Protein AF-A0A920JF18-F1 (afdb_monomer)

Foldseek 3Di:
DVCVQVVVCVVVVHNVPRDPVNVLCCVFVVVCVVVVHPQTRDDDPPRDPPDDDDDPPDDDPDDD

Radius of gyration: 15.33 Å; Cα contacts (8 Å, |Δi|>4): 43; chains: 1; bounding box: 30×26×45 Å

Solvent-accessible surface area (backbone atoms only — not comparable to full-atom values): 4197 Å² total; per-residue (Å²): 112,70,65,70,45,47,53,56,18,64,73,68,73,35,82,73,85,44,48,70,64,61,53,51,37,47,72,26,42,45,41,24,57,76,72,71,52,74,53,47,50,55,97,54,93,88,34,52,91,82,79,82,89,76,82,85,83,70,84,72,93,81,85,127

Structure (mmCIF, N/CA/C/O backbone):
data_AF-A0A920JF18-F1
#
_entry.id   AF-A0A920JF18-F1
#
loop_
_atom_site.group_PDB
_atom_site.id
_atom_site.type_symbol
_atom_site.label_atom_id
_atom_site.label_alt_id
_atom_site.label_comp_id
_atom_site.label_asym_id
_atom_site.label_entity_id
_atom_site.label_seq_id
_atom_site.pdbx_PDB_ins_code
_atom_site.Cartn_x
_atom_site.Cartn_y
_atom_site.Cartn_z
_atom_site.occupancy
_atom_site.B_iso_or_equiv
_atom_site.auth_seq_id
_atom_site.auth_comp_id
_atom_site.auth_asym_id
_atom_site.auth_atom_id
_atom_site.pdbx_PDB_model_num
ATOM 1 N N . MET A 1 1 ? -2.230 3.234 -8.831 1.00 92.75 1 MET A N 1
ATOM 2 C CA . MET A 1 1 ? -0.837 2.980 -8.387 1.00 92.75 1 MET A CA 1
ATOM 3 C C . MET A 1 1 ? 0.169 2.574 -9.480 1.00 92.75 1 MET A C 1
ATOM 5 O O . MET A 1 1 ? 1.357 2.800 -9.279 1.00 92.75 1 MET A O 1
ATOM 9 N N . ARG A 1 2 ? -0.238 2.041 -10.650 1.00 94.56 2 ARG A N 1
ATOM 10 C CA . ARG A 1 2 ? 0.692 1.624 -11.732 1.00 94.56 2 ARG A CA 1
ATOM 11 C C . ARG A 1 2 ? 1.692 2.707 -12.176 1.00 94.56 2 ARG A C 1
ATOM 13 O O . ARG A 1 2 ? 2.847 2.388 -12.429 1.00 94.56 2 ARG A O 1
ATOM 20 N N . GLY A 1 3 ? 1.274 3.973 -12.236 1.00 96.81 3 GLY A N 1
ATOM 21 C CA . GLY A 1 3 ? 2.166 5.088 -12.584 1.00 96.81 3 GLY A CA 1
ATOM 22 C C . GLY A 1 3 ? 3.339 5.238 -11.611 1.00 96.81 3 GLY A C 1
ATOM 23 O O . GLY A 1 3 ? 4.483 5.270 -12.048 1.00 96.81 3 GLY A O 1
ATOM 24 N N . ALA A 1 4 ? 3.069 5.223 -10.299 1.00 95.12 4 ALA A N 1
ATOM 25 C CA . ALA A 1 4 ? 4.105 5.284 -9.266 1.00 95.12 4 ALA A CA 1
ATOM 26 C C . ALA A 1 4 ? 5.083 4.098 -9.360 1.00 95.12 4 ALA A C 1
ATOM 28 O O . ALA A 1 4 ? 6.289 4.293 -9.244 1.00 95.12 4 ALA A O 1
ATOM 29 N N . PHE A 1 5 ? 4.580 2.895 -9.658 1.00 97.31 5 PHE A N 1
ATOM 30 C CA . PHE A 1 5 ? 5.412 1.708 -9.883 1.00 97.31 5 PHE A CA 1
ATOM 31 C C . PHE A 1 5 ? 6.357 1.857 -11.086 1.00 97.31 5 PHE A C 1
ATOM 33 O O . PHE A 1 5 ? 7.523 1.483 -10.998 1.00 97.31 5 PHE A O 1
ATOM 40 N N . LEU A 1 6 ? 5.867 2.391 -12.210 1.00 97.88 6 LEU A N 1
ATOM 41 C CA . LEU A 1 6 ? 6.624 2.434 -13.466 1.00 97.88 6 LEU A CA 1
ATOM 42 C C . LEU A 1 6 ? 7.549 3.650 -13.587 1.00 97.88 6 LEU A C 1
ATOM 44 O O . LEU A 1 6 ? 8.656 3.506 -14.098 1.00 97.88 6 LEU A O 1
ATOM 48 N N . ILE A 1 7 ? 7.138 4.830 -13.112 1.00 97.88 7 ILE A N 1
ATOM 49 C CA . ILE A 1 7 ? 7.902 6.068 -13.330 1.00 97.88 7 ILE A CA 1
ATOM 50 C C . ILE A 1 7 ? 9.268 6.039 -12.634 1.00 97.88 7 ILE A C 1
ATOM 52 O O . ILE A 1 7 ? 10.263 6.454 -13.223 1.00 97.88 7 ILE A O 1
ATOM 56 N N . HIS A 1 8 ? 9.344 5.471 -11.426 1.00 96.88 8 HIS A N 1
ATOM 57 C CA . HIS A 1 8 ? 10.595 5.353 -10.671 1.00 96.88 8 HIS A CA 1
ATOM 58 C C . HIS A 1 8 ? 11.559 4.363 -11.332 1.00 96.88 8 HIS A C 1
ATOM 60 O O . HIS A 1 8 ? 12.746 4.652 -11.454 1.00 96.88 8 HIS A O 1
ATOM 66 N N . LYS A 1 9 ? 11.037 3.239 -11.840 1.00 97.94 9 LYS A N 1
ATOM 67 C CA . LYS A 1 9 ? 11.827 2.239 -12.574 1.00 97.94 9 LYS A CA 1
ATOM 68 C C . LYS A 1 9 ? 12.373 2.801 -13.878 1.00 97.94 9 LYS A C 1
ATOM 70 O O . LYS A 1 9 ? 13.540 2.607 -14.188 1.00 97.94 9 LYS A O 1
ATOM 75 N N . ALA A 1 10 ? 11.542 3.531 -14.622 1.00 98.06 10 ALA A N 1
ATOM 76 C CA . ALA A 1 10 ? 11.964 4.178 -15.857 1.00 98.06 10 ALA A CA 1
ATOM 77 C C . ALA A 1 10 ? 13.032 5.247 -15.592 1.00 98.06 10 ALA A C 1
ATOM 79 O O . ALA A 1 10 ? 14.041 5.295 -16.289 1.00 98.06 10 ALA A O 1
ATOM 80 N N . ARG A 1 11 ? 12.839 6.077 -14.557 1.00 98.31 11 ARG A N 1
ATOM 81 C CA . ARG A 1 11 ? 13.774 7.151 -14.204 1.00 98.31 11 ARG A CA 1
ATOM 82 C C . ARG A 1 11 ? 15.139 6.629 -13.759 1.00 98.31 11 ARG A C 1
ATOM 84 O O . ARG A 1 11 ? 16.143 7.226 -14.130 1.00 98.31 11 ARG A O 1
ATOM 91 N N . LEU A 1 12 ? 15.167 5.572 -12.949 1.00 98.06 12 LEU A N 1
ATOM 92 C CA . LEU A 1 12 ? 16.399 5.013 -12.380 1.00 98.06 12 LEU A CA 1
ATOM 93 C C . LEU A 1 12 ? 16.988 3.871 -13.215 1.00 98.06 12 LEU A C 1
ATOM 95 O O . LEU A 1 12 ? 18.052 3.366 -12.881 1.00 98.06 12 LEU A O 1
ATOM 99 N N . GLN A 1 13 ? 16.305 3.476 -14.293 1.00 97.88 13 GLN A N 1
ATOM 100 C CA . GLN A 1 13 ? 16.670 2.353 -15.162 1.00 97.88 13 GLN A CA 1
ATOM 101 C C . GLN A 1 13 ? 16.918 1.039 -14.408 1.00 97.88 13 GLN A C 1
ATOM 103 O O . GLN A 1 13 ? 17.696 0.196 -14.845 1.00 97.88 13 GLN A O 1
ATOM 108 N N . ASP A 1 14 ? 16.220 0.848 -13.292 1.00 97.81 14 ASP A N 1
ATOM 109 C CA . ASP A 1 14 ? 16.357 -0.326 -12.440 1.00 97.81 14 ASP A CA 1
ATOM 110 C C . ASP A 1 14 ? 14.957 -0.838 -12.055 1.00 97.81 14 ASP A C 1
ATOM 112 O O . ASP A 1 14 ? 14.166 -0.111 -11.445 1.00 97.81 14 ASP A O 1
ATOM 116 N N . PRO A 1 15 ? 14.594 -2.081 -12.425 1.00 95.31 15 PRO A N 1
ATOM 117 C CA . PRO A 1 15 ? 13.289 -2.642 -12.108 1.00 95.31 15 PRO A CA 1
ATOM 118 C C . PRO A 1 15 ? 13.093 -2.968 -10.618 1.00 95.31 15 PRO A C 1
ATOM 120 O O . PRO A 1 15 ? 11.943 -3.170 -10.212 1.00 95.31 15 PRO A O 1
ATOM 123 N N . ALA A 1 16 ? 14.150 -3.026 -9.805 1.00 96.00 16 ALA A N 1
ATOM 124 C CA . ALA A 1 16 ? 14.087 -3.386 -8.388 1.00 96.00 16 ALA A CA 1
ATOM 125 C C . ALA A 1 16 ? 13.760 -2.198 -7.464 1.00 96.00 16 ALA A C 1
ATOM 127 O O . ALA A 1 16 ? 13.266 -2.413 -6.360 1.00 96.00 16 ALA A O 1
ATOM 128 N N . VAL A 1 17 ? 13.942 -0.952 -7.921 1.00 97.25 17 VAL A N 1
ATOM 129 C CA . VAL A 1 17 ? 13.819 0.272 -7.088 1.00 97.25 17 VAL A CA 1
ATOM 130 C C . VAL A 1 17 ? 12.417 0.563 -6.562 1.00 97.25 17 VAL A C 1
ATOM 132 O O . VAL A 1 17 ? 12.247 1.398 -5.679 1.00 97.25 17 VAL A O 1
ATOM 135 N N . MET A 1 18 ? 11.395 -0.077 -7.128 1.00 96.94 18 MET A N 1
ATOM 136 C CA . MET A 1 18 ? 10.008 0.118 -6.713 1.00 96.94 18 MET A CA 1
ATOM 137 C C . MET A 1 18 ? 9.272 -1.228 -6.677 1.00 96.94 18 MET A C 1
ATOM 139 O O . MET A 1 18 ? 8.578 -1.582 -7.640 1.00 96.94 18 MET A O 1
ATOM 143 N N . PRO A 1 19 ? 9.457 -2.025 -5.608 1.00 96.94 19 PRO A N 1
ATOM 144 C CA . PRO A 1 19 ? 8.740 -3.279 -5.413 1.00 96.94 19 PRO A CA 1
ATOM 145 C C . PRO A 1 19 ? 7.225 -3.065 -5.322 1.00 96.94 19 PRO A C 1
ATOM 147 O O . PRO A 1 19 ? 6.746 -2.023 -4.872 1.00 96.94 19 PRO A O 1
ATOM 150 N N . ALA A 1 20 ? 6.447 -4.071 -5.726 1.00 95.94 20 ALA A N 1
ATOM 151 C CA . ALA A 1 20 ? 4.987 -3.986 -5.677 1.00 95.94 20 ALA A CA 1
ATOM 152 C C . ALA A 1 20 ? 4.454 -3.829 -4.239 1.00 95.94 20 ALA A C 1
ATOM 154 O O . ALA A 1 20 ? 3.504 -3.079 -4.031 1.00 95.94 20 ALA A O 1
ATOM 155 N N . SER A 1 21 ? 5.094 -4.474 -3.256 1.00 96.75 21 SER A N 1
ATOM 156 C CA . SER A 1 21 ? 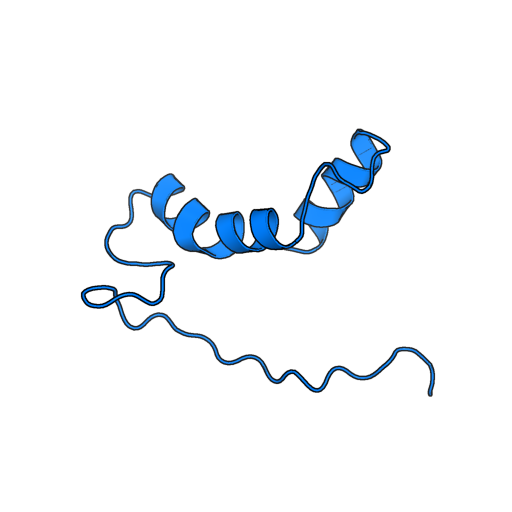4.762 -4.337 -1.830 1.00 96.75 21 SER A CA 1
ATOM 157 C C . SER A 1 21 ? 4.916 -2.900 -1.343 1.00 96.75 21 SER A C 1
ATOM 159 O O . SER A 1 21 ? 3.990 -2.362 -0.753 1.00 96.75 21 SER A O 1
ATOM 161 N N . THR A 1 22 ? 6.019 -2.231 -1.691 1.00 96.94 22 THR A N 1
ATOM 162 C CA . THR A 1 22 ? 6.232 -0.815 -1.363 1.00 96.94 22 THR A CA 1
ATOM 163 C C . THR A 1 22 ? 5.116 0.059 -1.926 1.00 96.94 22 THR A C 1
ATOM 165 O O . THR A 1 22 ? 4.606 0.943 -1.245 1.00 96.94 22 THR A O 1
ATOM 168 N N . VAL A 1 23 ? 4.686 -0.203 -3.161 1.00 97.62 23 VAL A N 1
ATOM 169 C CA . VAL A 1 23 ? 3.579 0.535 -3.776 1.00 97.62 23 VAL A CA 1
ATOM 170 C C . VAL A 1 23 ? 2.247 0.263 -3.071 1.00 97.62 23 VAL A C 1
ATOM 172 O O . VAL A 1 23 ? 1.453 1.191 -2.917 1.00 97.62 23 VAL A O 1
ATOM 175 N N . LEU A 1 24 ? 1.999 -0.967 -2.620 1.00 97.06 24 LEU A N 1
ATOM 176 C CA . LEU A 1 24 ? 0.812 -1.303 -1.833 1.00 97.06 24 LEU A CA 1
ATOM 177 C C . LEU A 1 24 ? 0.830 -0.625 -0.454 1.00 97.06 24 LEU A C 1
ATOM 179 O O . LEU A 1 24 ? -0.192 -0.085 -0.032 1.00 97.06 2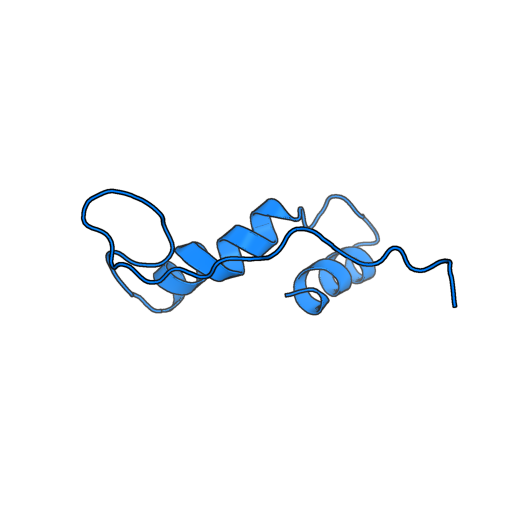4 LEU A O 1
ATOM 183 N N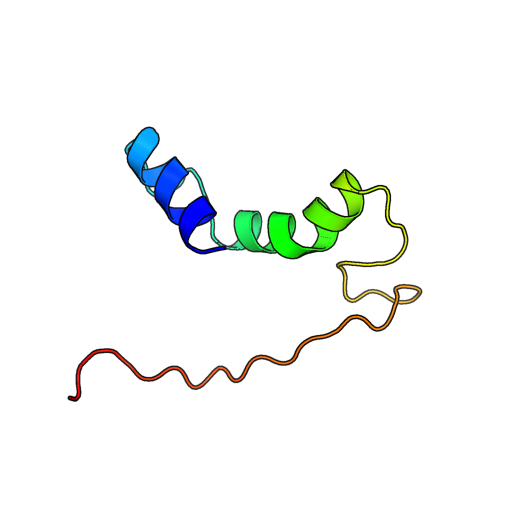 . ASP A 1 25 ? 1.990 -0.565 0.201 1.00 97.69 25 ASP A N 1
ATOM 184 C CA . ASP A 1 25 ? 2.161 0.149 1.467 1.00 97.69 25 ASP A CA 1
ATOM 185 C C . ASP A 1 25 ? 1.870 1.638 1.286 1.00 97.69 25 ASP A C 1
ATOM 187 O O . ASP A 1 25 ? 1.094 2.210 2.048 1.00 97.69 25 ASP A O 1
ATOM 191 N N . MET A 1 26 ? 2.416 2.267 0.238 1.00 97.81 26 MET A N 1
ATOM 192 C CA . MET A 1 26 ? 2.115 3.668 -0.084 1.00 97.81 26 MET A CA 1
ATOM 193 C C . MET A 1 26 ? 0.616 3.905 -0.305 1.00 97.81 26 MET A C 1
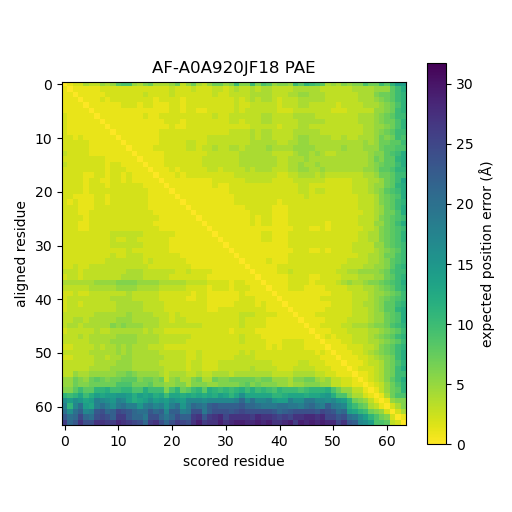ATOM 195 O O . MET A 1 26 ? 0.107 4.957 0.067 1.00 97.81 26 MET A O 1
ATOM 199 N N . ALA A 1 27 ? -0.088 2.942 -0.904 1.00 97.44 27 ALA A N 1
ATOM 200 C CA . ALA A 1 27 ? -1.520 3.039 -1.178 1.00 97.44 27 ALA A CA 1
ATOM 201 C C . ALA A 1 27 ? -2.413 2.79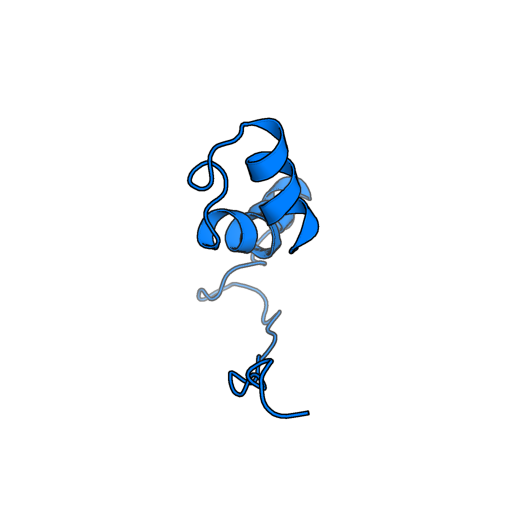9 0.050 1.00 97.44 27 ALA A C 1
ATOM 203 O O . ALA A 1 27 ? -3.601 3.097 -0.014 1.00 97.44 27 ALA A O 1
ATOM 204 N N . THR A 1 28 ? -1.866 2.247 1.136 1.00 97.81 28 THR A N 1
ATOM 205 C CA . THR A 1 28 ? -2.615 1.863 2.339 1.00 97.81 28 THR A CA 1
ATOM 206 C C . THR A 1 28 ? -2.033 2.559 3.575 1.00 97.81 28 THR A C 1
ATOM 208 O O . THR A 1 28 ? -2.208 3.768 3.745 1.00 97.81 28 THR A O 1
ATOM 211 N N . VAL A 1 29 ? -1.298 1.846 4.430 1.00 98.06 29 VAL A N 1
ATOM 212 C CA . VAL A 1 29 ? -0.742 2.364 5.689 1.00 98.06 29 VAL A CA 1
ATOM 213 C C . VAL A 1 29 ? 0.194 3.566 5.498 1.00 98.06 29 VAL A C 1
ATOM 215 O O . VAL A 1 29 ? 0.250 4.453 6.348 1.00 98.06 29 VAL A O 1
ATOM 218 N N . GLY A 1 30 ? 0.934 3.632 4.392 1.00 98.06 30 GLY A N 1
ATOM 219 C CA . GLY A 1 30 ? 1.797 4.762 4.051 1.00 98.06 30 GLY A CA 1
ATOM 220 C C . GLY A 1 30 ? 0.998 6.036 3.780 1.00 98.06 30 GLY A C 1
ATOM 221 O O . GLY A 1 30 ? 1.347 7.094 4.302 1.00 98.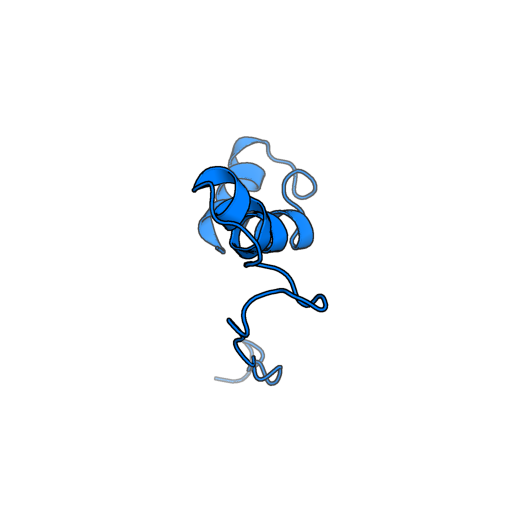06 30 GLY A O 1
ATOM 222 N N . GLY A 1 31 ? -0.110 5.925 3.042 1.00 97.69 31 GLY A N 1
ATOM 223 C CA . GLY A 1 31 ? -1.044 7.029 2.809 1.00 97.69 31 GLY A CA 1
ATOM 224 C C . GLY A 1 31 ? -1.718 7.497 4.099 1.00 97.69 31 GLY A C 1
ATOM 225 O O . GLY A 1 31 ? -1.748 8.694 4.375 1.00 97.69 31 GLY A O 1
ATOM 226 N N . ALA A 1 32 ? -2.165 6.556 4.938 1.00 98.25 32 ALA A N 1
ATOM 227 C CA . ALA A 1 32 ? -2.728 6.855 6.255 1.00 98.25 32 ALA A CA 1
AT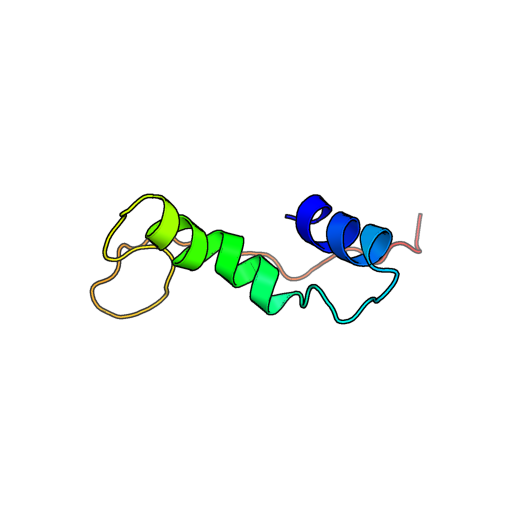OM 228 C C . ALA A 1 32 ? -1.759 7.676 7.123 1.00 98.25 32 ALA A C 1
ATOM 230 O O . ALA A 1 32 ? -2.128 8.727 7.646 1.00 98.25 32 ALA A O 1
ATOM 231 N N . LYS A 1 33 ? -0.489 7.248 7.198 1.00 98.12 33 LYS A N 1
ATOM 232 C CA . LYS A 1 33 ? 0.573 7.970 7.914 1.00 98.12 33 LYS A CA 1
ATOM 233 C C . LYS A 1 33 ? 0.808 9.369 7.347 1.00 98.12 33 LYS A C 1
ATOM 235 O O . LYS A 1 33 ? 0.915 10.315 8.120 1.00 98.12 33 LYS A O 1
ATOM 240 N N . ALA A 1 34 ? 0.872 9.508 6.022 1.00 98.25 34 ALA A N 1
ATOM 241 C CA . ALA A 1 34 ? 1.098 10.795 5.364 1.00 98.25 34 ALA A CA 1
ATOM 242 C C . ALA A 1 34 ? -0.031 11.808 5.631 1.00 98.25 34 ALA A C 1
ATOM 244 O O . ALA A 1 34 ? 0.224 13.007 5.696 1.00 98.25 34 ALA A O 1
ATOM 245 N N . LEU A 1 35 ? -1.262 11.324 5.814 1.00 98.12 35 LEU A N 1
ATOM 246 C CA . LEU A 1 35 ? -2.441 12.141 6.111 1.00 98.12 35 LEU A CA 1
ATOM 247 C C . LEU A 1 35 ? -2.705 12.324 7.616 1.00 98.12 35 LEU A C 1
ATOM 249 O O . LEU A 1 35 ? -3.651 13.013 7.987 1.00 98.12 35 LEU A O 1
ATOM 253 N N . GLY A 1 36 ? -1.903 11.710 8.491 1.00 98.00 36 GLY A N 1
ATOM 254 C CA . GLY A 1 36 ? -2.121 11.750 9.940 1.00 98.00 36 GLY A CA 1
ATOM 255 C C . GLY A 1 36 ? -3.361 10.978 10.409 1.00 98.00 36 GLY A C 1
ATOM 256 O O . GLY A 1 36 ? -3.855 11.225 11.511 1.00 98.00 36 GLY A O 1
ATOM 257 N N . LEU A 1 37 ? -3.867 10.051 9.593 1.00 98.12 37 LEU A N 1
ATOM 258 C CA . LEU A 1 37 ? -4.987 9.189 9.954 1.00 98.12 37 LEU A CA 1
ATOM 259 C C . LEU A 1 37 ? -4.510 8.076 10.890 1.00 98.12 37 LEU A C 1
ATOM 261 O O . LEU A 1 37 ? -3.436 7.498 10.704 1.00 98.12 37 LEU A O 1
ATOM 265 N N . LYS A 1 38 ? -5.324 7.777 11.900 1.00 97.31 38 LYS A N 1
ATOM 266 C CA . LYS A 1 38 ? -5.073 6.713 12.877 1.00 97.31 38 LYS A CA 1
ATOM 267 C C . LYS A 1 38 ? -5.988 5.532 12.597 1.00 97.31 38 LYS A C 1
ATOM 269 O O . LYS A 1 38 ? -7.081 5.725 12.075 1.00 97.31 38 LYS A O 1
ATOM 274 N N . ASP A 1 39 ? -5.518 4.338 12.943 1.00 97.62 39 ASP A N 1
ATOM 275 C CA . ASP A 1 39 ? -6.319 3.112 12.942 1.00 97.62 39 ASP A CA 1
ATOM 276 C C . ASP A 1 39 ? -6.985 2.804 11.580 1.00 97.62 39 ASP A C 1
ATOM 278 O O . ASP A 1 39 ? -8.081 2.261 11.514 1.00 97.62 39 ASP A O 1
ATOM 282 N N . VAL A 1 40 ? -6.320 3.143 10.465 1.00 97.88 40 VAL A N 1
ATOM 283 C CA . VAL A 1 40 ? -6.745 2.831 9.083 1.00 97.88 40 VAL A CA 1
ATOM 284 C C . VAL A 1 40 ? -5.564 2.345 8.233 1.00 97.88 40 VAL A C 1
ATOM 286 O O . VAL A 1 40 ? -4.400 2.523 8.598 1.00 97.88 40 VAL A O 1
ATOM 289 N N . GLY A 1 41 ? -5.850 1.733 7.079 1.00 96.94 41 GLY A N 1
ATOM 290 C CA . GLY A 1 41 ? -4.827 1.293 6.121 1.00 96.94 41 GLY A CA 1
ATOM 291 C C . GLY A 1 41 ? -4.128 -0.025 6.475 1.00 96.94 41 GLY A C 1
ATOM 292 O O . GLY A 1 41 ? -3.143 -0.375 5.829 1.00 96.94 41 GLY A O 1
ATOM 293 N N . LYS A 1 42 ? -4.623 -0.761 7.478 1.00 97.38 42 LYS A N 1
ATOM 294 C CA . LYS A 1 42 ? -4.162 -2.106 7.842 1.00 97.38 42 LYS A CA 1
ATOM 295 C C . LYS A 1 42 ? -5.323 -3.001 8.269 1.00 97.38 42 LYS A C 1
ATOM 297 O O . LYS A 1 42 ? -6.319 -2.514 8.791 1.00 97.38 42 LYS A O 1
ATOM 302 N N . LEU A 1 43 ? -5.131 -4.312 8.121 1.00 96.94 43 LEU A N 1
ATOM 303 C CA . LEU A 1 43 ? -6.031 -5.340 8.641 1.00 96.94 43 LEU A CA 1
ATOM 304 C C . LEU A 1 43 ? -5.504 -5.869 9.985 1.00 96.94 43 LEU A C 1
ATOM 306 O O . LEU A 1 43 ? -4.846 -6.904 10.045 1.00 96.94 43 LEU A O 1
ATOM 310 N N . GLU A 1 44 ? -5.764 -5.128 11.059 1.00 97.19 44 GLU A N 1
ATOM 311 C CA . GLU A 1 44 ? -5.370 -5.465 12.434 1.00 97.19 44 GLU A CA 1
ATOM 312 C C . GLU A 1 44 ? -6.546 -5.157 13.391 1.00 97.19 44 GLU A C 1
ATOM 314 O O . GLU A 1 44 ? -7.335 -4.249 13.114 1.00 97.19 44 GLU A O 1
ATOM 319 N N . PRO A 1 45 ? -6.711 -5.878 14.518 1.00 98.06 45 PRO A N 1
ATOM 320 C CA . PRO A 1 45 ? -7.741 -5.549 15.504 1.00 98.06 45 PRO A CA 1
ATOM 321 C C . PRO A 1 45 ? -7.637 -4.099 15.998 1.00 98.06 45 PRO A C 1
ATOM 323 O O . PRO A 1 45 ? -6.544 -3.604 16.262 1.00 98.06 45 PRO A O 1
ATOM 326 N N . GLY A 1 46 ? -8.783 -3.431 16.144 1.00 97.38 46 GLY A N 1
ATOM 327 C CA . GLY A 1 46 ? -8.859 -2.021 16.546 1.00 97.38 46 GLY A CA 1
ATOM 328 C C . GLY A 1 46 ? -8.791 -1.021 15.387 1.00 97.38 46 GLY A C 1
ATOM 329 O O . GLY A 1 46 ? -9.086 0.149 15.605 1.00 97.38 46 GLY A O 1
ATOM 330 N N . TYR A 1 47 ? -8.475 -1.467 14.167 1.00 98.25 47 TYR A N 1
ATOM 331 C CA . TYR A 1 47 ? -8.522 -0.627 12.970 1.00 98.25 47 TYR A CA 1
ATOM 332 C C . TYR A 1 47 ? -9.943 -0.557 12.398 1.00 98.25 47 TYR A C 1
ATOM 334 O O . TYR A 1 47 ? -10.758 -1.466 12.570 1.00 98.25 47 TYR A O 1
ATOM 342 N N . SER A 1 48 ? -10.230 0.534 11.693 1.00 97.81 48 SER A N 1
ATOM 343 C CA . SER A 1 48 ? -11.458 0.720 10.928 1.00 97.81 48 SER A CA 1
ATOM 344 C C . SER A 1 48 ? -11.623 -0.373 9.871 1.00 97.81 48 SER A C 1
ATOM 346 O O . SER A 1 48 ? -10.65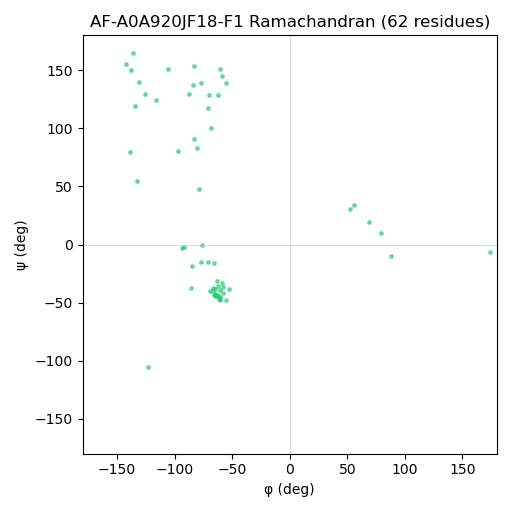6 -0.791 9.233 1.00 97.81 48 SER A O 1
ATOM 348 N N . ALA A 1 49 ? -12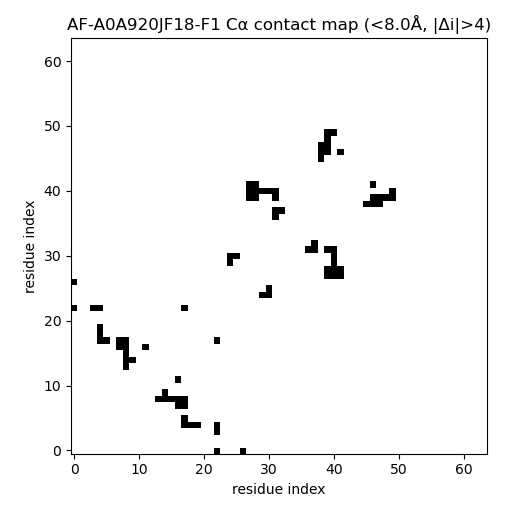.868 -0.778 9.625 1.00 97.31 49 ALA A N 1
ATOM 349 C CA . ALA A 1 49 ? -13.233 -1.759 8.604 1.00 97.31 49 ALA A CA 1
ATOM 350 C C . ALA A 1 49 ? -13.262 -1.154 7.181 1.00 97.31 49 ALA A C 1
ATOM 352 O O . ALA A 1 49 ? -14.217 -1.349 6.432 1.00 97.31 49 ALA A O 1
ATOM 353 N N . ASP A 1 50 ? -12.216 -0.411 6.813 1.00 97.00 50 ASP A N 1
ATOM 354 C CA . ASP A 1 50 ? -12.001 0.105 5.458 1.00 97.00 50 ASP A CA 1
ATOM 355 C C . ASP A 1 50 ? -11.346 -0.983 4.598 1.00 97.00 50 ASP A C 1
ATOM 357 O O . ASP A 1 50 ? -10.127 -1.172 4.607 1.00 97.00 50 ASP A O 1
ATOM 361 N N . LEU A 1 51 ? -12.187 -1.778 3.935 1.00 96.56 51 LEU A N 1
ATOM 362 C CA . LEU A 1 51 ? -11.782 -2.991 3.234 1.00 96.56 51 LEU A CA 1
ATOM 363 C C . LEU A 1 51 ? -12.344 -3.011 1.816 1.00 96.56 51 LEU A C 1
ATOM 365 O O . LEU A 1 51 ? -13.511 -2.703 1.576 1.00 96.56 51 LEU A O 1
ATOM 369 N N . GLN A 1 52 ? -11.520 -3.473 0.880 1.00 95.62 52 GLN A N 1
ATOM 370 C CA . GLN A 1 52 ? -11.921 -3.753 -0.492 1.00 95.62 52 GLN A CA 1
ATOM 371 C C . GLN A 1 52 ? -11.538 -5.188 -0.851 1.00 95.62 52 GLN A C 1
ATOM 373 O O . GLN A 1 52 ? -10.395 -5.604 -0.668 1.00 95.62 52 GLN A O 1
ATOM 378 N N . LEU A 1 53 ? -12.496 -5.940 -1.393 1.00 95.88 53 LEU A N 1
ATOM 379 C CA . LEU A 1 53 ? -12.237 -7.245 -1.991 1.00 95.88 53 LEU A CA 1
ATOM 380 C C . LEU A 1 53 ? -11.785 -7.061 -3.439 1.00 95.88 53 LEU A C 1
ATOM 382 O O . LEU A 1 53 ? -12.373 -6.277 -4.184 1.00 95.88 53 LEU A O 1
ATOM 386 N N . ILE A 1 54 ? -10.766 -7.816 -3.840 1.00 92.31 54 ILE A N 1
ATOM 387 C CA . ILE A 1 54 ? -10.314 -7.881 -5.229 1.00 92.31 54 ILE A CA 1
ATOM 388 C C . ILE A 1 54 ? -10.530 -9.300 -5.736 1.00 92.31 54 ILE A C 1
ATOM 390 O O . ILE A 1 54 ? -10.037 -10.264 -5.151 1.00 92.31 54 ILE A O 1
ATOM 394 N N . ASP A 1 55 ? -11.261 -9.420 -6.842 1.00 93.44 55 ASP A N 1
ATOM 395 C CA . ASP A 1 55 ? -11.353 -10.669 -7.587 1.00 93.44 55 ASP A CA 1
ATOM 396 C C . ASP A 1 55 ? -10.016 -10.937 -8.292 1.00 93.44 55 ASP A C 1
ATOM 398 O O . ASP A 1 55 ? -9.574 -10.152 -9.131 1.00 93.44 55 ASP A O 1
ATOM 402 N N . GLY A 1 56 ? -9.360 -12.042 -7.931 1.00 89.50 56 GLY A N 1
ATOM 403 C CA . GLY A 1 56 ? -8.064 -12.442 -8.484 1.00 89.50 56 GLY A CA 1
ATOM 404 C C . GLY A 1 56 ? -8.131 -13.034 -9.895 1.00 89.50 56 GLY A C 1
ATOM 405 O O . GLY A 1 56 ? -7.097 -13.415 -10.447 1.00 89.50 56 GLY A O 1
ATOM 406 N N . ARG A 1 57 ? -9.324 -13.146 -10.491 1.00 90.81 57 ARG A N 1
ATOM 407 C CA . ARG A 1 57 ? -9.507 -13.632 -11.863 1.00 90.81 57 ARG A CA 1
ATOM 408 C C . ARG A 1 57 ? -9.219 -12.513 -12.856 1.00 90.81 57 ARG A C 1
ATOM 410 O O . ARG A 1 57 ? -10.117 -11.836 -13.350 1.00 90.81 57 ARG A O 1
ATOM 417 N N . PHE A 1 58 ? -7.941 -12.330 -13.160 1.00 84.25 58 PHE A N 1
ATOM 418 C CA . PHE A 1 58 ? -7.510 -11.382 -14.180 1.00 84.25 58 PHE A CA 1
ATOM 419 C C . PHE A 1 58 ? -7.507 -12.050 -15.561 1.00 84.25 58 PHE A C 1
ATOM 421 O O . PHE A 1 58 ? -6.901 -13.114 -15.713 1.00 84.25 58 PHE A O 1
ATOM 428 N N . PRO A 1 59 ? -8.136 -11.448 -16.586 1.00 80.38 59 PRO A N 1
ATOM 429 C CA . PRO A 1 59 ? -7.996 -11.941 -17.947 1.00 80.38 59 PRO A CA 1
ATOM 430 C C . PRO A 1 59 ? -6.529 -11.828 -18.377 1.00 80.38 59 PRO A C 1
ATOM 432 O O . PRO A 1 59 ? -5.908 -10.771 -18.242 1.00 80.38 59 PRO A O 1
ATOM 435 N N . THR A 1 60 ? -5.957 -12.916 -18.891 1.00 77.44 60 THR A N 1
ATOM 436 C CA . THR A 1 60 ? -4.622 -12.880 -19.493 1.00 77.44 60 THR A CA 1
ATOM 437 C C . THR A 1 60 ? -4.696 -12.095 -20.808 1.00 77.44 60 THR A C 1
ATOM 439 O O . THR A 1 60 ? -5.545 -12.409 -21.646 1.00 77.44 60 THR A O 1
ATOM 442 N N . PRO A 1 61 ? -3.837 -11.087 -21.041 1.00 63.50 61 PRO A N 1
ATOM 443 C CA . PRO A 1 61 ? -3.753 -10.440 -22.345 1.00 63.50 61 PRO A CA 1
ATOM 444 C C . PRO A 1 61 ? -3.166 -11.446 -23.349 1.00 63.50 61 PRO A C 1
ATOM 446 O O . PRO A 1 61 ? -1.965 -11.699 -23.332 1.00 63.50 61 PRO A O 1
ATOM 449 N N . GLY A 1 62 ? -4.009 -12.082 -24.167 1.00 59.88 62 GLY A N 1
ATOM 450 C CA . GLY A 1 62 ? -3.563 -13.101 -25.131 1.00 59.88 62 GLY A CA 1
ATOM 451 C C . GLY A 1 62 ? -4.653 -13.848 -25.909 1.00 59.88 62 GLY A C 1
ATOM 452 O O . GLY A 1 62 ? -4.320 -14.594 -26.822 1.00 59.88 62 GLY A O 1
ATOM 453 N N . HIS A 1 63 ? -5.937 -13.650 -25.595 1.00 51.44 63 HIS A N 1
ATOM 454 C CA . HIS A 1 63 ? -7.046 -14.300 -26.309 1.00 51.44 63 HIS A CA 1
ATOM 455 C C . HIS A 1 63 ? -8.158 -13.312 -26.690 1.00 51.44 63 HIS A C 1
ATOM 457 O O . HIS A 1 63 ? -9.320 -13.505 -26.338 1.00 51.44 63 HIS A O 1
ATOM 463 N N . GLN A 1 64 ? -7.783 -12.239 -27.388 1.00 49.00 64 GLN A N 1
ATOM 464 C CA . GLN A 1 64 ? -8.685 -11.471 -28.250 1.00 49.00 64 GLN A CA 1
ATOM 465 C C . GLN A 1 64 ? -8.101 -11.458 -29.656 1.00 49.00 64 GLN A C 1
ATOM 467 O O . GLN A 1 64 ? -6.864 -11.280 -29.745 1.00 49.00 64 GLN A O 1
#

pLDDT: mean 93.51, std 10.54, range [49.0, 98.31]

Sequence (64 aa):
MRGAFLIHKARLQDPAVMPASTVLDMATVGGAKALGLKDVGKLEPGYSADLQLIDGRFPTPGHQ

Mean predicted aligned error: 4.43 Å

Secondary structure (DSSP, 8-state):
-HHHHHHHHHHHT-TTSS-HHHHHHHHTHHHHHHTT--S-SS-STTS----------PPPTT--